Protein AF-A0A2K3JKP3-F1 (afdb_monomer)

Nearest PDB structures (foldseek):
  3p0c-assembly3_B-2  TM=3.734E-01  e=5.764E-01  Homo sapiens
  8xgc-assembly1_M  TM=3.175E-01  e=3.972E-01  Saccharomyces cerevisiae
  3p0c-assembly3_A  TM=3.624E-01  e=1.292E+00  Homo sapiens
  1mp9-assembly1_B  TM=3.557E-01  e=6.097E+00  Sulfolobus acidocaldarius

Mean predicted aligned error: 6.05 Å

Sequence (110 aa):
ASRKWYEKLTCLLLQEGYQQSTADYSLFTLKQDNDFTALLVYVDDVILAGTSLTKFTRIKTILDAQFKIKDLGILKYFLGLEVAHSQAGITISQRKYCLDLLESSGLFRF

InterPro domains:
  IPR013103 Reverse transcriptase, RNA-dependent DNA polymerase [PF07727] (1-107)

Foldseek 3Di:
DQVVVLVVVVVLLVVVPWDQDPVDNQKTWDDDDPKIWIWGDDRLDIDIDIDDVVVVVVVVVVCCVVPVDDDPDDDQDDPQWGWDQDPVGIDIDNVVVVVVVCVVVVVPDD

Structure (mmCIF, N/CA/C/O backbone):
data_AF-A0A2K3JKP3-F1
#
_entry.id   AF-A0A2K3JKP3-F1
#
loop_
_atom_site.group_PDB
_atom_site.id
_atom_site.type_symbol
_atom_site.label_atom_id
_atom_site.label_alt_id
_atom_site.label_comp_id
_atom_site.label_asym_id
_atom_site.label_entity_id
_atom_site.label_seq_id
_atom_site.pdbx_PDB_ins_code
_atom_site.Cartn_x
_atom_site.Cartn_y
_atom_site.Cartn_z
_atom_site.occupancy
_atom_site.B_iso_or_equiv
_atom_site.auth_seq_id
_atom_site.auth_comp_id
_atom_site.auth_asym_id
_atom_site.auth_atom_id
_atom_site.pdbx_PDB_model_num
ATOM 1 N N . ALA A 1 1 ? -15.561 -6.617 -14.746 1.00 55.31 1 ALA A N 1
ATOM 2 C CA . ALA A 1 1 ? -15.070 -7.369 -13.571 1.00 55.31 1 ALA A CA 1
ATOM 3 C C . ALA A 1 1 ? -14.380 -6.446 -12.561 1.00 55.31 1 ALA A C 1
ATOM 5 O O . ALA A 1 1 ? -14.776 -6.465 -11.404 1.00 55.31 1 ALA A O 1
ATOM 6 N N . SER A 1 2 ? -13.462 -5.576 -13.002 1.00 71.12 2 SER A N 1
ATOM 7 C CA . SER A 1 2 ? -12.724 -4.611 -12.161 1.00 71.12 2 SER A CA 1
ATOM 8 C C . SER A 1 2 ? -13.595 -3.706 -11.275 1.00 71.12 2 SER A C 1
ATOM 10 O O . SER A 1 2 ? -13.346 -3.612 -10.081 1.00 71.12 2 SER A O 1
ATOM 12 N N . ARG A 1 3 ? -14.672 -3.107 -11.809 1.00 79.88 3 ARG A N 1
ATOM 13 C CA . ARG A 1 3 ? -15.570 -2.234 -11.015 1.00 79.88 3 ARG A CA 1
ATOM 14 C C . ARG A 1 3 ? -16.233 -2.950 -9.835 1.00 79.88 3 ARG A C 1
ATOM 16 O O . ARG A 1 3 ? -16.227 -2.428 -8.732 1.00 79.88 3 ARG A O 1
ATOM 23 N N . LYS A 1 4 ? -16.725 -4.177 -10.044 1.00 86.38 4 LYS A N 1
ATOM 24 C CA . LYS A 1 4 ? -17.339 -4.982 -8.972 1.00 86.38 4 LYS A CA 1
ATOM 25 C C . LYS A 1 4 ? -16.324 -5.398 -7.907 1.00 86.38 4 LYS A C 1
ATOM 27 O O . LYS A 1 4 ? -16.681 -5.514 -6.741 1.00 86.38 4 LYS A O 1
ATOM 32 N N . TRP A 1 5 ? -15.079 -5.662 -8.308 1.00 87.81 5 TRP A N 1
ATOM 33 C CA . TRP A 1 5 ? -14.001 -5.946 -7.362 1.00 87.81 5 TRP A CA 1
ATOM 34 C C . TRP A 1 5 ? -13.703 -4.717 -6.503 1.00 87.81 5 TRP A C 1
ATOM 36 O O . TRP A 1 5 ? -13.707 -4.814 -5.280 1.00 87.81 5 TRP A O 1
ATOM 46 N N . TYR A 1 6 ? -13.563 -3.555 -7.140 1.00 88.94 6 TYR A N 1
ATOM 47 C CA . TYR A 1 6 ? -13.316 -2.296 -6.451 1.00 88.94 6 TYR A CA 1
ATOM 48 C C . TYR A 1 6 ? -14.468 -1.899 -5.514 1.00 88.94 6 TYR A C 1
ATOM 50 O O . TYR A 1 6 ? -14.218 -1.489 -4.385 1.00 88.94 6 TYR A O 1
ATOM 58 N N . GLU A 1 7 ? -15.725 -2.083 -5.927 1.00 90.81 7 GLU A N 1
ATOM 59 C CA . GLU A 1 7 ? -16.900 -1.866 -5.069 1.00 90.81 7 GLU A CA 1
ATOM 60 C C . GLU A 1 7 ? -16.861 -2.766 -3.828 1.00 90.81 7 GLU A C 1
ATOM 62 O O . GLU A 1 7 ? -17.017 -2.280 -2.710 1.00 90.81 7 GLU A O 1
ATOM 67 N N . LYS A 1 8 ? -16.582 -4.068 -3.996 1.00 92.62 8 LYS A N 1
ATOM 68 C CA . LYS A 1 8 ? -16.450 -4.999 -2.864 1.00 92.62 8 LYS A CA 1
ATOM 69 C C . LYS A 1 8 ? -15.304 -4.620 -1.932 1.00 92.62 8 LYS A C 1
ATOM 71 O O . LYS A 1 8 ? -15.478 -4.675 -0.718 1.00 92.62 8 LYS A O 1
ATOM 76 N N . LEU A 1 9 ? -14.151 -4.253 -2.489 1.00 92.25 9 LEU A N 1
ATOM 77 C CA . LEU A 1 9 ? -12.994 -3.805 -1.720 1.00 92.25 9 LEU A CA 1
ATOM 78 C C . LEU A 1 9 ? -13.343 -2.551 -0.917 1.00 92.25 9 LEU A C 1
ATOM 80 O O . LEU A 1 9 ? -13.110 -2.510 0.284 1.00 92.25 9 LEU A O 1
ATOM 84 N N . THR A 1 10 ? -13.964 -1.568 -1.567 1.00 93.19 10 THR A N 1
ATOM 85 C CA . THR A 1 10 ? -14.411 -0.324 -0.935 1.00 93.19 10 THR A CA 1
ATOM 86 C C . THR A 1 10 ? -15.361 -0.627 0.221 1.00 93.19 10 THR A C 1
ATOM 88 O O . THR A 1 10 ? -15.124 -0.171 1.334 1.00 93.19 10 THR A O 1
ATOM 91 N N . CYS A 1 11 ? -16.385 -1.463 0.010 1.00 94.00 11 CYS A N 1
ATOM 92 C CA . CYS A 1 11 ? -17.300 -1.865 1.081 1.00 94.00 11 CYS A CA 1
ATOM 93 C C . CYS A 1 11 ? -16.576 -2.542 2.253 1.00 94.00 11 CYS A C 1
ATOM 95 O O . CYS A 1 11 ? -16.859 -2.215 3.402 1.00 94.00 11 CYS A O 1
ATOM 97 N N . LEU A 1 12 ? -15.637 -3.452 1.974 1.00 94.19 12 LEU A N 1
ATOM 98 C CA . LEU A 1 12 ? -14.861 -4.144 3.005 1.00 94.19 12 LEU A CA 1
ATOM 99 C C . LEU A 1 12 ? -13.995 -3.170 3.816 1.00 94.19 12 LEU A C 1
ATOM 101 O O . LEU A 1 12 ? -13.975 -3.230 5.041 1.00 94.19 12 LEU A O 1
ATOM 105 N N . LEU A 1 13 ? -13.298 -2.251 3.145 1.00 94.19 13 LEU A N 1
ATOM 106 C CA . LEU A 1 13 ? -12.431 -1.274 3.803 1.00 94.19 13 LEU A CA 1
ATOM 107 C C . LEU A 1 13 ? -13.232 -0.305 4.674 1.00 94.19 13 LEU A C 1
ATOM 109 O O . LEU A 1 13 ? -12.831 -0.037 5.805 1.00 94.19 13 LEU A O 1
ATOM 113 N N . LEU A 1 14 ? -14.389 0.158 4.192 1.00 94.56 14 LEU A N 1
ATOM 114 C CA . LEU A 1 14 ? -15.303 0.986 4.981 1.00 94.56 14 LEU A CA 1
ATOM 115 C C . LEU A 1 14 ? -15.823 0.235 6.222 1.00 94.56 14 LEU A C 1
ATOM 117 O O . LEU A 1 14 ? -15.914 0.825 7.296 1.00 94.56 14 LEU A O 1
ATOM 121 N N . GLN A 1 15 ? -16.121 -1.066 6.104 1.00 94.38 15 GLN A N 1
ATOM 122 C CA . GLN A 1 15 ? -16.532 -1.910 7.237 1.00 94.38 15 GLN A CA 1
ATOM 123 C C . GLN A 1 15 ? -15.416 -2.102 8.272 1.00 94.38 15 GLN A C 1
ATOM 125 O O . GLN A 1 15 ? -15.689 -2.089 9.470 1.00 94.38 15 GLN A O 1
ATOM 130 N N . GLU A 1 16 ? -14.161 -2.212 7.833 1.00 92.12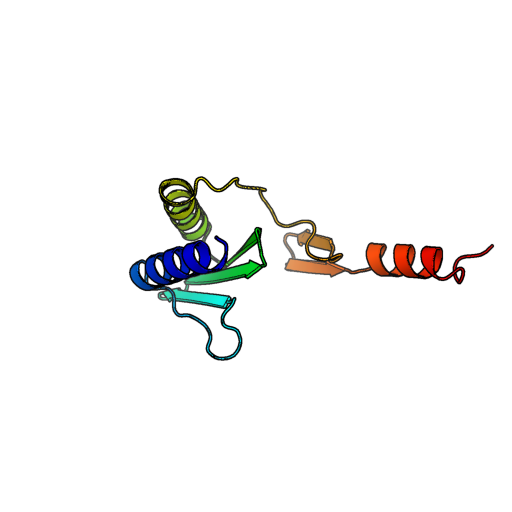 16 GLU A N 1
ATOM 131 C CA . GLU A 1 16 ? -12.986 -2.249 8.718 1.00 92.12 16 GLU A CA 1
ATOM 132 C C . GLU A 1 16 ? -12.600 -0.863 9.277 1.00 92.12 16 GLU A C 1
ATOM 134 O O . GLU A 1 16 ? -11.612 -0.733 10.003 1.00 92.12 16 GLU A O 1
ATOM 139 N N . GLY A 1 17 ? -13.379 0.180 8.967 1.00 93.38 17 GLY A N 1
ATOM 140 C CA . GLY A 1 17 ? -13.230 1.526 9.518 1.00 93.38 17 GLY A CA 1
ATOM 141 C C . GLY A 1 17 ? -12.293 2.447 8.738 1.00 93.38 17 GLY A C 1
ATOM 142 O O . GLY A 1 17 ? -12.022 3.556 9.200 1.00 93.38 17 GLY A O 1
ATOM 143 N N . TYR A 1 18 ? -11.794 2.028 7.572 1.00 94.75 18 TYR A N 1
ATOM 144 C CA . TYR A 1 18 ? -11.042 2.925 6.696 1.00 94.75 18 TYR A CA 1
ATOM 145 C C . TYR A 1 18 ? -11.963 3.998 6.119 1.00 94.75 18 TYR A C 1
ATOM 147 O O . TYR A 1 18 ? -13.133 3.763 5.831 1.00 94.75 18 TYR A O 1
ATOM 155 N N . GLN A 1 19 ? -11.400 5.175 5.892 1.00 95.50 19 GLN A N 1
ATOM 156 C CA . GLN A 1 19 ? -12.049 6.287 5.222 1.00 95.50 19 GLN A CA 1
ATOM 157 C C . GLN A 1 19 ? -11.422 6.483 3.849 1.00 95.50 19 GLN A C 1
ATOM 159 O O . GLN A 1 19 ? -10.200 6.576 3.716 1.00 95.50 19 GLN A O 1
ATOM 164 N N . GLN A 1 20 ? -12.269 6.544 2.829 1.00 95.88 20 GLN A N 1
ATOM 165 C CA . GLN A 1 20 ? -11.844 6.862 1.475 1.00 95.88 20 GLN A CA 1
ATOM 166 C C . GLN A 1 20 ? -11.513 8.354 1.367 1.00 95.88 20 GLN A C 1
ATOM 168 O O . GLN A 1 20 ? -12.268 9.200 1.847 1.00 95.88 20 GLN A O 1
ATOM 173 N N . SER A 1 21 ? -10.385 8.677 0.740 1.00 94.00 21 SER A N 1
ATOM 174 C CA . SER A 1 21 ? -9.983 10.061 0.506 1.00 94.00 21 SER A CA 1
ATOM 175 C C . SER A 1 21 ? -10.866 10.703 -0.566 1.00 94.00 21 SER A C 1
ATOM 177 O O . SER A 1 21 ? -11.105 10.129 -1.626 1.00 94.00 21 SER A O 1
ATOM 179 N N . THR A 1 22 ? -11.330 11.926 -0.308 1.00 91.50 22 THR A N 1
ATOM 180 C CA . THR A 1 22 ? -12.104 12.719 -1.279 1.00 91.50 22 THR A CA 1
ATOM 181 C C . THR A 1 22 ? -11.226 13.348 -2.357 1.00 91.50 22 THR A C 1
ATOM 183 O O . THR A 1 22 ? -11.720 13.677 -3.433 1.00 91.50 22 THR A O 1
ATOM 186 N N . ALA A 1 23 ? -9.930 13.513 -2.079 1.00 91.88 23 ALA A N 1
ATOM 187 C CA . ALA A 1 23 ? -8.953 14.014 -3.040 1.00 91.88 23 ALA A CA 1
ATOM 188 C C . ALA A 1 23 ? -8.481 12.918 -4.007 1.00 91.88 23 ALA A C 1
ATOM 190 O O . ALA A 1 23 ? -8.101 13.219 -5.135 1.00 91.88 23 ALA A O 1
ATOM 191 N N . ASP A 1 24 ? -8.514 11.657 -3.568 1.00 91.06 24 ASP A N 1
ATOM 192 C CA . ASP A 1 24 ? -8.119 10.502 -4.367 1.00 91.06 24 ASP A CA 1
ATOM 193 C C . ASP A 1 24 ? -8.922 9.263 -3.950 1.00 91.06 24 ASP A C 1
ATOM 195 O O . ASP A 1 24 ? -8.666 8.657 -2.910 1.00 91.06 24 ASP A O 1
ATOM 199 N N . TYR A 1 25 ? -9.875 8.850 -4.788 1.00 90.31 25 TYR A N 1
ATOM 200 C CA . TYR A 1 25 ? -10.724 7.688 -4.517 1.00 90.31 25 TYR A CA 1
ATOM 201 C C . TYR A 1 25 ? -9.952 6.361 -4.482 1.00 90.31 25 TYR A C 1
ATOM 203 O O . TYR A 1 25 ? -10.471 5.361 -3.983 1.00 90.31 25 TYR A O 1
ATOM 211 N N . SER A 1 26 ? -8.720 6.316 -4.984 1.00 92.38 26 SER A N 1
ATOM 212 C CA . SER A 1 26 ? -7.872 5.131 -4.867 1.00 92.38 26 SER A CA 1
ATOM 213 C C . SER A 1 26 ? -7.214 4.986 -3.490 1.00 92.38 26 SER A C 1
ATOM 215 O O . SER A 1 26 ? -6.711 3.909 -3.166 1.00 92.38 26 SER A O 1
ATOM 217 N N . LEU A 1 27 ? -7.246 6.039 -2.667 1.00 95.31 27 LEU A N 1
ATOM 218 C CA . LEU A 1 27 ? -6.601 6.093 -1.364 1.00 95.31 27 LEU A CA 1
ATOM 219 C C . LEU A 1 27 ? -7.610 5.916 -0.223 1.00 95.31 27 LEU A C 1
ATOM 221 O O . LEU A 1 27 ? -8.593 6.646 -0.098 1.00 95.31 27 LEU A O 1
ATOM 225 N N . PHE A 1 28 ? -7.295 4.993 0.676 1.00 96.12 28 PHE A N 1
ATOM 226 C CA . PHE A 1 28 ? -8.014 4.728 1.913 1.00 96.12 28 PHE A CA 1
ATOM 227 C C . PHE A 1 28 ? -7.089 4.958 3.099 1.00 96.12 28 PHE A C 1
ATOM 229 O O . PHE A 1 28 ? -5.921 4.582 3.067 1.00 96.12 28 PHE A O 1
ATOM 236 N N . THR A 1 29 ? -7.603 5.553 4.168 1.00 95.75 29 THR A N 1
ATOM 237 C CA . THR A 1 29 ? -6.815 5.859 5.365 1.00 95.75 29 THR A CA 1
ATOM 238 C C . THR A 1 29 ? -7.553 5.452 6.627 1.00 95.75 29 THR A C 1
ATOM 240 O O . THR A 1 29 ? -8.770 5.560 6.719 1.00 95.75 29 THR A O 1
ATOM 243 N N . LEU A 1 30 ? -6.806 4.975 7.612 1.00 94.38 30 LEU A N 1
ATOM 244 C CA . LEU A 1 30 ? -7.287 4.637 8.938 1.00 94.38 30 LEU A CA 1
ATOM 245 C C . LEU A 1 30 ? -6.330 5.258 9.950 1.00 94.38 30 LEU A C 1
ATOM 247 O O . LEU A 1 30 ? -5.147 4.914 10.001 1.00 94.38 30 LEU A O 1
ATOM 251 N N . LYS A 1 31 ? -6.854 6.165 10.771 1.00 92.56 31 LYS A N 1
ATOM 252 C CA . LYS A 1 31 ? -6.138 6.748 11.903 1.00 92.56 31 LYS A CA 1
ATOM 253 C C . LYS A 1 31 ? -6.808 6.278 13.187 1.00 92.56 31 LYS A C 1
ATOM 255 O O . LYS A 1 31 ? -7.995 6.519 13.377 1.00 92.56 31 LYS A O 1
ATOM 260 N N . GLN A 1 32 ? -6.057 5.607 14.052 1.00 88.31 32 GLN A N 1
ATOM 261 C CA . GLN A 1 32 ? -6.516 5.240 15.394 1.00 88.31 32 GLN A CA 1
ATOM 262 C C . GLN A 1 32 ? -5.400 5.574 16.373 1.00 88.31 32 GLN A C 1
ATOM 264 O O . GLN A 1 32 ? -4.303 5.029 16.255 1.00 88.31 32 GLN A O 1
ATOM 269 N N . ASP A 1 33 ? -5.686 6.473 17.310 1.00 86.38 33 ASP A N 1
ATOM 270 C CA . ASP A 1 33 ? -4.729 6.991 18.286 1.00 86.38 33 ASP A CA 1
ATOM 271 C C . ASP A 1 33 ? -3.427 7.475 17.625 1.00 86.38 33 ASP A C 1
ATOM 273 O O . ASP A 1 33 ? -3.439 8.432 16.842 1.00 86.38 33 ASP A O 1
ATOM 277 N N . ASN A 1 34 ? -2.312 6.802 17.922 1.00 88.75 34 ASN A N 1
ATOM 278 C CA . ASN A 1 34 ? -0.982 7.111 17.406 1.00 88.75 34 ASN A CA 1
ATOM 279 C C . ASN A 1 34 ? -0.612 6.310 16.145 1.00 88.75 34 ASN A C 1
ATOM 281 O O . ASN A 1 34 ? 0.480 6.475 15.606 1.00 88.75 34 ASN A O 1
ATOM 285 N N . ASP A 1 35 ? -1.508 5.439 15.679 1.00 91.12 35 ASP A N 1
ATOM 286 C CA . ASP A 1 35 ? -1.278 4.590 14.523 1.00 91.12 35 ASP A CA 1
ATOM 287 C C . ASP A 1 35 ? -1.992 5.108 13.282 1.00 91.12 35 ASP A C 1
ATOM 289 O O . ASP A 1 35 ? -3.192 5.405 13.284 1.00 91.12 35 ASP A O 1
ATOM 293 N N . PHE A 1 36 ? -1.251 5.103 12.182 1.00 92.94 36 PHE A N 1
ATOM 294 C CA . PHE A 1 36 ? -1.755 5.447 10.866 1.00 92.94 36 PHE A CA 1
ATOM 295 C C . PHE A 1 36 ? -1.554 4.283 9.902 1.00 92.94 36 PHE A C 1
ATOM 297 O O . PHE A 1 36 ? -0.518 3.614 9.903 1.00 92.94 36 PHE A O 1
ATOM 304 N N . THR A 1 37 ? -2.557 4.021 9.072 1.00 94.38 37 THR A N 1
ATOM 305 C CA . THR A 1 37 ? -2.470 3.070 7.964 1.00 94.38 37 THR A CA 1
ATOM 306 C C . THR A 1 37 ? -3.152 3.669 6.744 1.00 94.38 37 THR A C 1
ATOM 308 O O . THR A 1 37 ? -4.272 4.160 6.828 1.00 94.38 37 THR A O 1
ATOM 311 N N . ALA A 1 38 ? -2.468 3.628 5.613 1.00 94.62 38 ALA A N 1
ATOM 312 C CA . ALA A 1 38 ? -2.944 4.035 4.311 1.00 94.62 38 ALA A CA 1
ATOM 313 C C . ALA A 1 38 ? -2.878 2.843 3.358 1.00 94.62 38 ALA A C 1
ATOM 315 O O . ALA A 1 38 ? -1.925 2.061 3.380 1.00 94.62 38 ALA A O 1
ATOM 316 N N . LEU A 1 39 ? -3.898 2.726 2.523 1.00 94.88 39 LEU A N 1
ATOM 317 C CA . LEU A 1 39 ? -4.031 1.703 1.506 1.00 94.88 39 LEU A CA 1
ATOM 318 C C . LEU A 1 39 ? -4.330 2.403 0.184 1.00 94.88 39 LEU A C 1
ATOM 320 O O . LEU A 1 39 ? -5.337 3.094 0.065 1.00 94.88 39 LEU A O 1
ATOM 324 N N . LEU A 1 40 ? -3.437 2.247 -0.787 1.00 93.75 40 LEU A N 1
ATOM 325 C CA . LEU A 1 40 ? -3.557 2.823 -2.121 1.00 93.75 40 LEU A CA 1
ATOM 326 C C . LEU A 1 40 ? -3.811 1.701 -3.128 1.00 93.75 40 LEU A C 1
ATOM 328 O O . LEU A 1 40 ? -3.051 0.736 -3.185 1.00 93.75 40 LEU A O 1
ATOM 332 N N . VAL A 1 41 ? -4.878 1.825 -3.910 1.00 91.88 41 VAL A N 1
ATOM 333 C CA . VAL A 1 41 ? -5.311 0.817 -4.884 1.00 91.88 41 VAL A CA 1
ATOM 334 C C . VAL A 1 41 ? -4.931 1.264 -6.289 1.00 91.88 41 VAL A C 1
ATOM 336 O O . VAL A 1 41 ? -5.448 2.257 -6.786 1.00 91.88 41 VAL A O 1
ATOM 339 N N . TYR A 1 42 ? -4.077 0.511 -6.973 1.00 88.62 42 TYR A N 1
ATOM 340 C CA . TYR A 1 42 ? -3.698 0.798 -8.350 1.00 88.62 42 TYR A CA 1
ATOM 341 C C . TYR A 1 42 ? -3.921 -0.418 -9.243 1.00 88.62 42 TYR A C 1
ATOM 343 O O . TYR A 1 42 ? -3.120 -1.343 -9.258 1.00 88.62 42 TYR A O 1
ATOM 351 N N . VAL A 1 43 ? -4.998 -0.385 -10.032 1.00 85.25 43 VAL A N 1
ATOM 352 C CA . VAL A 1 43 ? -5.405 -1.477 -10.934 1.00 85.25 43 VAL A CA 1
ATOM 353 C C . VAL A 1 43 ? -5.473 -2.818 -10.187 1.00 85.25 43 VAL A C 1
ATOM 355 O O . 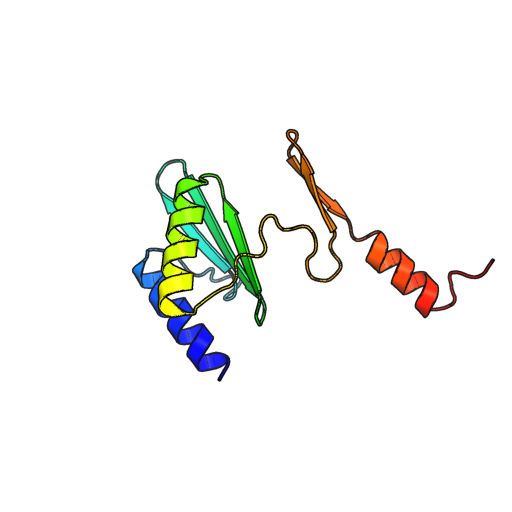VAL A 1 43 ? -6.457 -3.042 -9.484 1.00 85.25 43 VAL A O 1
ATOM 358 N N . ASP A 1 44 ? -4.453 -3.669 -10.318 1.00 84.00 44 ASP A N 1
ATOM 359 C CA . ASP A 1 44 ? -4.366 -4.991 -9.688 1.00 84.00 44 ASP A CA 1
ATOM 360 C C . ASP A 1 44 ? -3.484 -4.997 -8.421 1.00 84.00 44 ASP A C 1
ATOM 362 O O . ASP A 1 44 ? -3.510 -5.961 -7.655 1.00 84.00 44 ASP A O 1
ATOM 366 N N . ASP A 1 45 ? -2.736 -3.919 -8.169 1.00 87.75 45 ASP A N 1
ATOM 367 C CA . ASP A 1 45 ? -1.817 -3.785 -7.043 1.00 87.75 45 ASP A CA 1
ATOM 368 C C . ASP A 1 45 ? -2.438 -2.984 -5.893 1.00 87.75 45 ASP A C 1
ATOM 370 O O . ASP A 1 45 ? -3.140 -1.986 -6.081 1.00 87.75 45 ASP A O 1
ATOM 374 N N . VAL A 1 46 ? -2.128 -3.395 -4.664 1.00 90.75 46 VAL A N 1
ATOM 375 C CA . VAL A 1 46 ? -2.506 -2.676 -3.444 1.00 90.75 46 VAL A CA 1
ATOM 376 C C . VAL A 1 46 ? -1.249 -2.354 -2.652 1.00 90.75 46 VAL A C 1
ATOM 378 O O . VAL A 1 46 ? -0.524 -3.249 -2.219 1.00 90.75 46 VAL A O 1
ATOM 381 N N . ILE A 1 47 ? -1.005 -1.067 -2.434 1.00 92.44 47 ILE A N 1
ATOM 382 C CA . ILE A 1 47 ? 0.106 -0.582 -1.619 1.00 92.44 47 ILE A CA 1
ATOM 383 C C . ILE A 1 47 ? -0.402 -0.290 -0.215 1.00 92.44 47 ILE A C 1
ATOM 385 O O . ILE A 1 47 ? -1.400 0.402 -0.033 1.00 92.44 47 ILE A O 1
ATOM 389 N N . LEU A 1 48 ? 0.336 -0.774 0.780 1.00 93.00 48 LEU A N 1
ATOM 390 C CA . LEU A 1 48 ? 0.111 -0.479 2.190 1.00 93.00 48 LEU A CA 1
ATOM 391 C C . LEU A 1 48 ? 1.252 0.384 2.732 1.00 93.00 48 LEU A C 1
ATOM 393 O O . LEU A 1 48 ? 2.426 0.059 2.553 1.00 93.00 48 LEU A O 1
ATOM 397 N N . ALA A 1 49 ? 0.897 1.456 3.433 1.00 92.31 49 ALA A N 1
ATOM 398 C CA . ALA A 1 49 ? 1.816 2.341 4.141 1.00 92.31 49 ALA A CA 1
ATOM 399 C C . ALA A 1 49 ? 1.283 2.615 5.553 1.00 92.31 49 ALA A C 1
ATOM 401 O O . ALA A 1 49 ? 0.077 2.658 5.766 1.00 92.31 49 ALA A O 1
ATOM 402 N N . GLY A 1 50 ? 2.149 2.779 6.550 1.00 91.69 50 GLY A N 1
ATOM 403 C CA . GLY A 1 50 ? 1.698 2.990 7.924 1.00 91.69 50 GLY A CA 1
ATOM 404 C C . GLY A 1 50 ? 2.745 2.672 8.978 1.00 91.69 50 GLY A C 1
ATOM 405 O O . GLY A 1 50 ? 3.881 2.330 8.660 1.00 91.69 50 GLY A O 1
ATOM 406 N N . THR A 1 51 ? 2.344 2.811 10.240 1.00 89.19 51 THR A N 1
ATOM 407 C CA . THR A 1 51 ? 3.245 2.790 11.406 1.00 89.19 51 THR A CA 1
ATOM 408 C C . THR A 1 51 ? 3.259 1.463 12.160 1.00 89.19 51 THR A C 1
ATOM 410 O O . THR A 1 51 ? 4.197 1.199 12.906 1.00 89.19 51 THR A O 1
ATOM 413 N N . SER A 1 52 ? 2.240 0.618 11.977 1.00 89.12 52 SER A N 1
ATOM 414 C CA . SER A 1 52 ? 2.031 -0.590 12.781 1.00 89.12 52 SER A CA 1
ATOM 415 C C . SER A 1 52 ? 2.012 -1.850 11.926 1.00 89.12 52 SER A C 1
ATOM 417 O O . SER A 1 52 ? 1.089 -2.085 11.140 1.00 89.12 52 SER A O 1
ATOM 419 N N . LEU A 1 53 ? 3.014 -2.710 12.131 1.00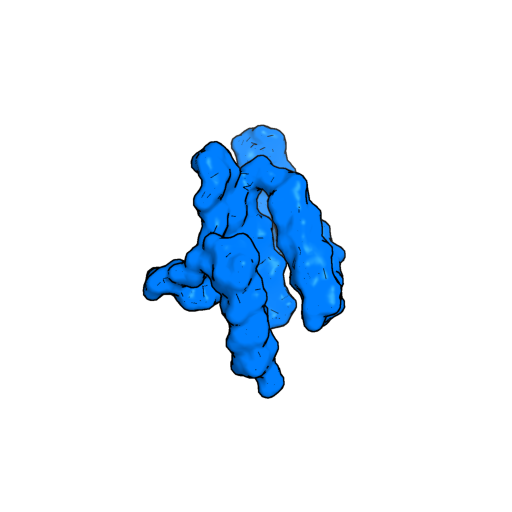 87.69 53 LEU A N 1
ATOM 420 C CA . LEU A 1 53 ? 3.111 -3.997 11.441 1.00 87.69 53 LEU A CA 1
ATOM 421 C C . LEU A 1 53 ? 1.944 -4.927 11.808 1.00 87.69 53 LEU A C 1
ATOM 423 O O . LEU A 1 53 ? 1.469 -5.688 10.970 1.00 87.69 53 LEU A O 1
ATOM 427 N N . THR A 1 54 ? 1.415 -4.820 13.029 1.00 90.06 54 THR A N 1
ATOM 428 C CA . THR A 1 54 ? 0.236 -5.581 13.464 1.00 90.06 54 THR A CA 1
ATOM 429 C C . THR A 1 54 ? -0.989 -5.245 12.613 1.00 90.06 54 THR A C 1
ATOM 431 O O . THR A 1 54 ? -1.719 -6.147 12.193 1.00 90.06 54 THR A O 1
ATOM 434 N N . LYS A 1 55 ? -1.196 -3.959 12.293 1.00 89.00 55 LYS A N 1
ATOM 435 C CA . LYS A 1 55 ? -2.286 -3.529 11.403 1.00 89.00 55 LYS A CA 1
ATOM 436 C C . LYS A 1 55 ? -2.073 -4.004 9.972 1.00 89.00 55 LYS A C 1
ATOM 438 O O . LYS A 1 55 ? -3.038 -4.418 9.335 1.00 89.00 55 LYS A O 1
ATOM 443 N N . PHE A 1 56 ? -0.823 -4.020 9.503 1.00 90.44 56 PHE A N 1
ATOM 444 C CA . PHE A 1 56 ? -0.471 -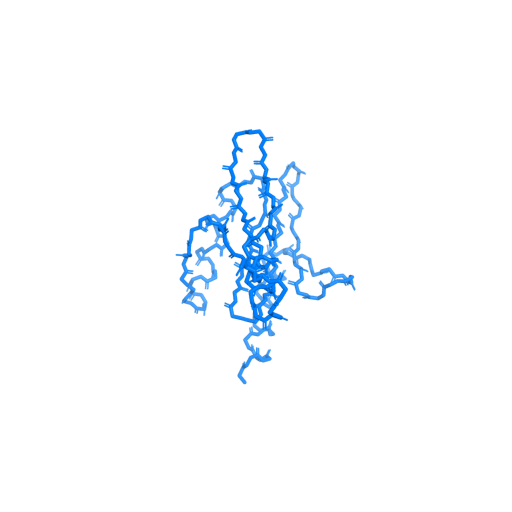4.565 8.190 1.00 90.44 56 PHE A CA 1
ATOM 445 C C . PHE A 1 56 ? -0.832 -6.045 8.088 1.00 90.44 56 PHE A C 1
ATOM 447 O O . PHE A 1 56 ? -1.508 -6.442 7.144 1.00 90.44 56 PHE A O 1
ATOM 454 N N . THR A 1 57 ? -0.429 -6.860 9.065 1.00 90.75 57 THR A N 1
ATOM 455 C CA . THR A 1 57 ? -0.759 -8.291 9.073 1.00 90.75 57 THR A CA 1
ATOM 456 C C . THR A 1 57 ? -2.269 -8.497 9.100 1.00 90.75 57 THR A C 1
ATOM 458 O O . THR A 1 57 ? -2.790 -9.274 8.308 1.00 90.75 57 THR A O 1
ATOM 461 N N . ARG A 1 58 ? -2.997 -7.753 9.946 1.00 91.88 58 ARG A N 1
ATOM 462 C CA . ARG A 1 58 ? -4.460 -7.849 10.026 1.00 91.88 58 ARG A CA 1
ATOM 463 C C . ARG A 1 58 ? -5.132 -7.554 8.684 1.00 91.88 58 ARG A C 1
ATOM 465 O O . ARG A 1 58 ? -5.946 -8.359 8.236 1.00 91.88 58 ARG A O 1
ATOM 472 N N . ILE A 1 59 ? -4.809 -6.426 8.045 1.00 91.81 59 ILE A N 1
ATOM 473 C CA . ILE A 1 59 ? -5.464 -6.055 6.785 1.00 91.81 59 ILE A CA 1
ATOM 474 C C . ILE A 1 59 ? -5.083 -7.011 5.652 1.00 91.81 59 ILE A C 1
ATOM 476 O O . ILE A 1 59 ? -5.950 -7.385 4.868 1.00 91.81 59 ILE A O 1
ATOM 480 N N . LYS A 1 60 ? -3.833 -7.492 5.612 1.00 92.00 60 LYS A N 1
ATOM 481 C CA . LYS A 1 60 ? -3.406 -8.525 4.659 1.00 92.00 60 LYS A CA 1
ATOM 482 C C . LYS A 1 60 ? -4.230 -9.804 4.805 1.00 92.00 60 LYS A C 1
ATOM 484 O O . LYS A 1 60 ? -4.729 -10.297 3.802 1.00 92.00 60 LYS A O 1
ATOM 489 N N . THR A 1 61 ? -4.443 -10.292 6.028 1.00 92.69 61 THR A N 1
ATOM 490 C CA . THR A 1 61 ? -5.266 -11.488 6.278 1.00 92.69 61 THR A CA 1
ATOM 491 C C . THR A 1 61 ? -6.717 -11.296 5.836 1.00 92.69 61 THR A C 1
ATOM 493 O O . THR A 1 61 ? -7.307 -12.194 5.243 1.00 92.69 61 THR A O 1
ATOM 496 N N . ILE A 1 62 ? -7.300 -10.122 6.094 1.00 92.56 62 ILE A N 1
ATOM 497 C CA . ILE A 1 62 ? -8.682 -9.807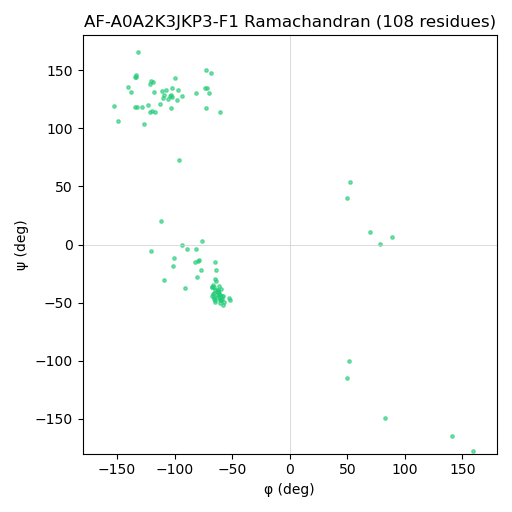 5.697 1.00 92.56 62 ILE A CA 1
ATOM 498 C C . ILE A 1 62 ? -8.817 -9.762 4.170 1.00 92.56 62 ILE A C 1
ATOM 500 O O . ILE A 1 62 ? -9.750 -10.337 3.605 1.00 92.56 62 ILE A O 1
ATOM 504 N N . LEU A 1 63 ? -7.867 -9.108 3.499 1.00 92.12 63 LEU A N 1
ATOM 505 C CA . LEU A 1 63 ? -7.833 -9.038 2.042 1.00 92.12 63 LEU A CA 1
ATOM 506 C C . LEU A 1 63 ? -7.600 -10.417 1.417 1.00 92.12 63 LEU A C 1
ATOM 508 O O . LEU A 1 63 ? -8.240 -10.740 0.419 1.00 92.12 63 LEU A O 1
ATOM 512 N N . ASP A 1 64 ? -6.735 -11.245 2.003 1.00 91.94 64 ASP A N 1
ATOM 513 C CA . ASP A 1 64 ? -6.469 -12.597 1.511 1.00 91.94 64 ASP A CA 1
ATOM 514 C C . ASP A 1 64 ? -7.698 -13.500 1.654 1.00 91.94 64 ASP A C 1
ATOM 516 O O . ASP A 1 64 ? -8.097 -14.172 0.703 1.00 91.94 64 ASP A O 1
ATOM 520 N N . ALA A 1 65 ? -8.397 -13.422 2.788 1.00 91.88 65 ALA A N 1
ATOM 521 C CA . ALA A 1 65 ? -9.616 -14.191 3.014 1.00 91.88 65 ALA A CA 1
ATOM 522 C C . ALA A 1 65 ? -10.727 -13.881 1.989 1.00 91.88 65 ALA A C 1
ATOM 524 O O . ALA A 1 65 ? -11.445 -14.789 1.569 1.00 91.88 65 ALA A O 1
ATOM 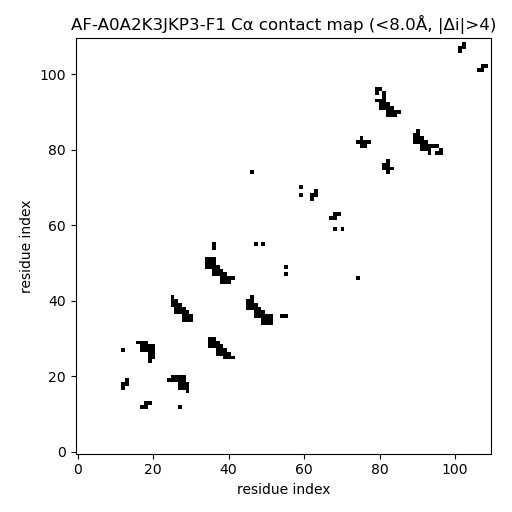525 N N . GLN A 1 66 ? -10.879 -12.617 1.576 1.00 89.75 66 GLN A N 1
ATOM 526 C CA . GLN A 1 66 ? -11.943 -12.194 0.653 1.00 89.75 66 GLN A CA 1
ATOM 527 C C . GLN A 1 66 ? -11.546 -12.243 -0.825 1.00 89.75 66 GLN A C 1
ATOM 529 O O . GLN A 1 66 ? -12.371 -12.572 -1.680 1.00 89.75 66 GLN A O 1
ATOM 534 N N . PHE A 1 67 ? -10.298 -11.901 -1.144 1.00 87.88 67 PHE A N 1
ATOM 535 C CA . PHE A 1 67 ? -9.846 -11.688 -2.521 1.00 87.88 67 PHE A CA 1
ATOM 536 C C . PHE A 1 67 ? -8.711 -12.619 -2.951 1.00 87.88 67 PHE A C 1
ATOM 538 O O . PHE A 1 67 ? -8.364 -12.604 -4.130 1.00 87.88 67 PHE A O 1
ATOM 545 N N . LYS A 1 68 ? -8.168 -13.444 -2.042 1.00 87.81 68 LYS A N 1
ATOM 546 C CA . LYS A 1 68 ? -7.006 -14.318 -2.278 1.00 87.81 68 LYS A CA 1
ATOM 547 C C . LYS A 1 68 ? -5.814 -13.545 -2.840 1.00 87.81 68 LYS A C 1
ATOM 549 O O . LYS A 1 68 ? -5.304 -13.855 -3.919 1.00 87.81 68 LYS A O 1
ATOM 554 N N . ILE A 1 69 ? -5.431 -12.478 -2.140 1.00 87.69 69 ILE A N 1
ATOM 555 C CA . ILE A 1 69 ? -4.321 -11.622 -2.554 1.00 87.69 69 ILE A CA 1
ATOM 556 C C . ILE A 1 69 ? -2.981 -12.323 -2.340 1.00 87.69 69 ILE A C 1
ATOM 558 O O . ILE A 1 69 ? -2.794 -13.108 -1.417 1.00 87.69 69 ILE A O 1
ATOM 562 N N . LYS A 1 70 ? -1.999 -11.984 -3.171 1.00 89.25 70 LYS A N 1
ATOM 563 C CA . LYS A 1 70 ? -0.620 -12.417 -2.967 1.00 89.25 70 LYS A CA 1
ATOM 564 C C . LYS A 1 70 ? 0.161 -11.306 -2.278 1.00 89.25 70 LYS A C 1
ATOM 566 O O . LYS A 1 70 ? 0.250 -10.203 -2.807 1.00 89.25 70 LYS A O 1
ATOM 571 N N . ASP A 1 71 ? 0.771 -11.606 -1.136 1.00 88.88 71 ASP A N 1
ATOM 572 C CA . ASP A 1 71 ? 1.727 -10.686 -0.522 1.00 88.88 71 ASP A CA 1
ATOM 573 C C . ASP A 1 71 ? 3.030 -10.673 -1.335 1.00 88.88 71 ASP A C 1
ATOM 575 O O . ASP A 1 71 ? 3.707 -11.695 -1.474 1.00 88.88 71 ASP A O 1
ATOM 579 N N . LEU A 1 72 ? 3.368 -9.511 -1.894 1.00 89.25 72 LEU A N 1
ATOM 580 C CA . LEU A 1 72 ? 4.606 -9.288 -2.648 1.00 89.25 72 LEU A CA 1
ATOM 581 C C . LEU A 1 72 ? 5.766 -8.831 -1.748 1.00 89.25 72 LEU A C 1
ATOM 583 O O . LEU A 1 72 ? 6.899 -8.698 -2.214 1.00 89.25 72 LEU A O 1
ATOM 587 N N . GLY A 1 73 ? 5.508 -8.625 -0.453 1.00 90.38 73 GLY A N 1
ATOM 588 C CA . GLY A 1 73 ? 6.494 -8.177 0.519 1.00 90.38 73 GLY A CA 1
ATOM 589 C C . GLY A 1 73 ? 6.698 -6.662 0.506 1.00 90.38 73 GLY A C 1
ATOM 590 O O . GLY A 1 73 ? 5.773 -5.884 0.279 1.00 90.38 73 GLY A O 1
ATOM 591 N N . ILE A 1 74 ? 7.920 -6.233 0.826 1.00 90.00 74 ILE A N 1
ATOM 592 C CA . ILE A 1 74 ? 8.272 -4.810 0.903 1.00 90.00 74 ILE A CA 1
ATOM 593 C C . ILE A 1 74 ? 8.277 -4.211 -0.506 1.00 90.00 74 ILE A C 1
ATOM 595 O O . ILE A 1 74 ? 8.929 -4.744 -1.406 1.00 90.00 74 ILE A O 1
ATOM 599 N N . LEU A 1 75 ? 7.593 -3.076 -0.674 1.00 90.62 75 LEU A N 1
ATOM 600 C CA . LEU A 1 75 ? 7.541 -2.347 -1.938 1.00 90.62 75 LEU A CA 1
ATOM 601 C C . LEU A 1 75 ? 8.947 -1.903 -2.355 1.00 90.62 75 LEU A C 1
ATOM 603 O O . LEU A 1 75 ? 9.550 -1.069 -1.682 1.00 90.62 75 LEU A O 1
ATOM 607 N N . LYS A 1 76 ? 9.445 -2.454 -3.465 1.00 90.12 76 LYS A N 1
ATOM 608 C CA . LYS A 1 76 ? 10.733 -2.078 -4.076 1.00 90.12 76 LYS A CA 1
ATOM 609 C C . LYS A 1 76 ? 10.570 -1.331 -5.391 1.00 90.12 76 LYS A C 1
ATOM 611 O O . LYS A 1 76 ? 11.416 -0.513 -5.725 1.00 90.12 76 LYS A O 1
ATOM 616 N N . TYR A 1 77 ? 9.502 -1.624 -6.130 1.00 88.00 77 TYR A N 1
ATOM 617 C CA . TYR A 1 77 ? 9.232 -1.039 -7.435 1.00 88.00 77 TYR A CA 1
ATOM 618 C C . TYR A 1 77 ? 7.741 -0.748 -7.586 1.00 88.00 77 TYR A C 1
ATOM 620 O O . TYR A 1 77 ? 6.922 -1.599 -7.246 1.00 88.00 77 TYR A O 1
ATOM 628 N N . PHE A 1 78 ? 7.398 0.430 -8.103 1.00 85.56 78 PHE A N 1
ATOM 629 C CA . PHE A 1 78 ? 6.024 0.808 -8.432 1.00 85.56 78 PHE A CA 1
ATOM 630 C C . PHE A 1 78 ? 5.999 1.843 -9.559 1.00 85.56 78 PHE A C 1
ATOM 632 O O . PHE A 1 78 ? 6.549 2.923 -9.397 1.00 85.56 78 PHE A O 1
ATOM 639 N N . LEU A 1 79 ? 5.383 1.539 -10.706 1.00 82.94 79 LEU A N 1
ATOM 640 C CA . LEU A 1 79 ? 5.266 2.473 -11.846 1.00 82.94 79 LEU A CA 1
ATOM 641 C C . LEU A 1 79 ? 6.589 3.143 -12.276 1.00 82.94 79 LEU A C 1
ATOM 643 O O . LEU A 1 79 ? 6.634 4.333 -12.577 1.00 82.94 79 LEU A O 1
ATOM 647 N N . GLY A 1 80 ? 7.690 2.388 -12.269 1.00 82.62 80 GLY A N 1
ATOM 648 C CA . GLY A 1 80 ? 9.020 2.919 -12.600 1.00 82.62 80 GLY A CA 1
ATOM 649 C C . GLY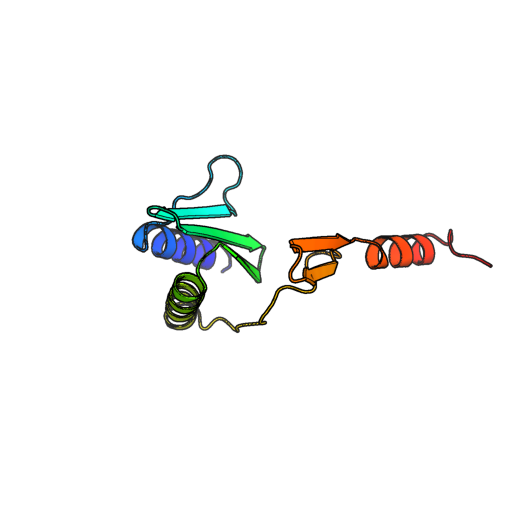 A 1 80 ? 9.697 3.707 -11.471 1.00 82.62 80 GLY A C 1
ATOM 650 O O . GLY A 1 80 ? 10.825 4.167 -11.644 1.00 82.62 80 GLY A O 1
ATOM 651 N N . LEU A 1 81 ? 9.049 3.832 -10.309 1.00 89.88 81 LEU A N 1
ATOM 652 C CA . LEU A 1 81 ? 9.672 4.263 -9.062 1.00 89.88 81 LEU A CA 1
ATOM 653 C C . LEU A 1 81 ? 10.385 3.079 -8.419 1.00 89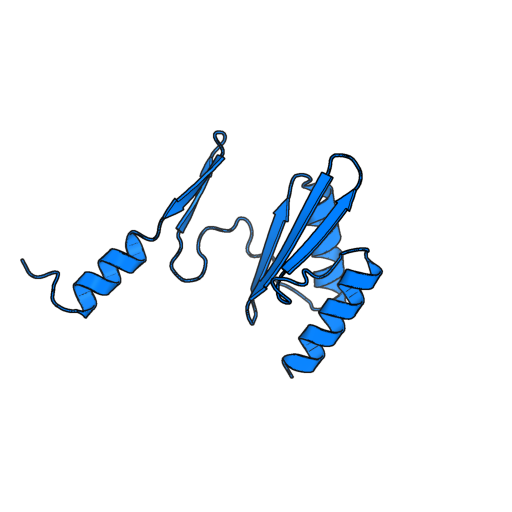.88 81 LEU A C 1
ATOM 655 O O . LEU A 1 81 ? 9.792 2.024 -8.217 1.00 89.88 81 LEU A O 1
ATOM 659 N N . GLU A 1 82 ? 11.634 3.287 -8.048 1.00 91.94 82 GLU A N 1
ATOM 660 C CA . GLU A 1 82 ? 12.419 2.430 -7.176 1.00 91.94 82 GLU A CA 1
ATOM 661 C C . GLU A 1 82 ? 12.284 2.960 -5.751 1.00 91.94 82 GLU A C 1
ATOM 663 O O . GLU A 1 82 ? 12.505 4.146 -5.494 1.00 91.94 82 GLU A O 1
ATOM 668 N N . VAL A 1 83 ? 11.920 2.084 -4.823 1.00 91.75 83 VAL A N 1
ATOM 669 C CA . VAL A 1 83 ? 11.697 2.418 -3.419 1.00 91.75 83 VAL A CA 1
ATOM 670 C C . VAL A 1 83 ? 12.711 1.654 -2.580 1.00 91.75 83 VAL A C 1
ATOM 672 O O . VAL A 1 83 ? 12.690 0.425 -2.501 1.00 91.75 83 VAL A O 1
ATOM 675 N N . ALA A 1 84 ? 13.613 2.394 -1.946 1.00 91.00 84 ALA A N 1
ATOM 676 C CA . ALA A 1 84 ? 14.596 1.860 -1.021 1.00 91.00 84 ALA A CA 1
ATOM 677 C C . ALA A 1 84 ? 14.171 2.171 0.415 1.00 91.00 84 ALA A C 1
ATOM 679 O O . ALA A 1 84 ? 13.903 3.319 0.768 1.00 91.00 84 ALA A O 1
ATOM 680 N N . HIS A 1 85 ? 14.133 1.136 1.251 1.00 90.81 85 HIS A N 1
ATOM 681 C CA . HIS A 1 85 ? 13.821 1.254 2.672 1.00 90.81 85 HIS A CA 1
ATOM 682 C C . HIS A 1 85 ? 15.120 1.174 3.465 1.00 90.81 85 HIS A C 1
ATOM 684 O O . HIS A 1 85 ? 15.897 0.235 3.297 1.00 90.81 85 HIS A O 1
ATOM 690 N N . SER A 1 86 ? 15.356 2.157 4.324 1.00 90.25 86 SER A N 1
ATOM 691 C CA . SER A 1 86 ? 16.504 2.212 5.225 1.00 90.25 86 SER A CA 1
ATOM 692 C C . SER A 1 86 ? 16.039 2.559 6.636 1.00 90.25 86 SER A C 1
ATOM 694 O O . SER A 1 86 ? 14.930 3.054 6.833 1.00 90.25 86 SER A O 1
ATOM 696 N N . GLN A 1 87 ? 16.902 2.359 7.631 1.00 86.88 87 GLN A N 1
ATOM 697 C CA . GLN A 1 87 ? 16.592 2.760 9.005 1.00 86.88 87 GLN A CA 1
ATOM 698 C C . GLN A 1 87 ? 16.429 4.285 9.158 1.00 86.88 87 GLN A C 1
ATOM 700 O O . GLN A 1 87 ? 15.761 4.737 10.081 1.00 86.88 87 GLN A O 1
ATOM 705 N N . ALA A 1 88 ? 17.001 5.069 8.238 1.00 88.12 88 ALA A N 1
ATOM 706 C CA . ALA A 1 88 ? 16.859 6.523 8.198 1.00 88.12 88 ALA A CA 1
ATOM 707 C C . ALA A 1 88 ? 15.553 6.990 7.527 1.00 88.12 88 ALA A C 1
ATOM 709 O O . ALA A 1 88 ? 15.182 8.153 7.663 1.00 88.12 88 ALA A O 1
ATOM 710 N N . GLY A 1 89 ? 14.858 6.107 6.802 1.00 87.94 89 GLY A N 1
ATOM 711 C CA . GLY A 1 89 ? 13.629 6.437 6.088 1.00 87.94 89 GLY A CA 1
ATOM 712 C C . GLY A 1 89 ? 13.514 5.763 4.724 1.00 87.94 89 GLY A C 1
ATOM 713 O O . GLY A 1 89 ? 14.236 4.813 4.401 1.00 87.94 89 GLY A O 1
ATOM 714 N N . ILE A 1 90 ? 12.578 6.273 3.926 1.00 89.69 90 ILE A N 1
ATOM 715 C CA . ILE A 1 90 ? 12.228 5.752 2.604 1.00 89.69 90 ILE A CA 1
ATOM 716 C C . ILE A 1 90 ? 12.782 6.699 1.538 1.00 89.69 90 ILE A C 1
ATOM 718 O O . ILE A 1 90 ? 12.466 7.887 1.536 1.00 89.69 90 ILE A O 1
ATOM 722 N N . THR A 1 91 ? 13.570 6.157 0.614 1.00 91.19 91 THR A N 1
ATOM 723 C CA . THR A 1 91 ? 14.096 6.882 -0.547 1.00 91.19 91 THR A CA 1
ATOM 724 C C . THR A 1 91 ? 13.381 6.406 -1.799 1.00 91.19 91 THR A C 1
ATOM 726 O O . THR A 1 91 ? 13.262 5.204 -2.028 1.00 91.19 91 THR A O 1
ATOM 729 N N . ILE A 1 92 ? 12.932 7.348 -2.625 1.00 92.12 92 ILE A N 1
ATOM 730 C CA . ILE A 1 92 ? 12.237 7.067 -3.881 1.00 92.12 92 ILE A CA 1
ATOM 731 C C . ILE A 1 92 ? 13.064 7.640 -5.037 1.00 92.12 92 ILE A C 1
ATOM 733 O O . ILE A 1 92 ? 13.505 8.786 -4.980 1.00 92.12 92 ILE A O 1
ATOM 737 N N . SER A 1 93 ? 13.293 6.840 -6.077 1.00 92.19 93 SER A N 1
ATOM 738 C CA . SER A 1 93 ? 14.101 7.183 -7.254 1.00 92.19 93 SER A CA 1
ATOM 739 C C . SER A 1 93 ? 13.382 6.767 -8.534 1.00 92.19 93 SER A C 1
ATOM 741 O O . SER A 1 93 ? 12.753 5.722 -8.570 1.00 92.19 93 SER A O 1
ATOM 743 N N . GLN A 1 94 ? 13.505 7.542 -9.610 1.00 92.75 94 GLN A N 1
ATOM 744 C CA . GLN A 1 94 ? 13.108 7.122 -10.966 1.00 92.75 94 GLN A CA 1
ATOM 745 C C . GLN A 1 94 ? 14.318 6.955 -11.887 1.00 92.75 94 GLN A C 1
ATOM 747 O O . GLN A 1 94 ? 14.188 6.993 -13.107 1.00 92.75 94 GLN A O 1
ATOM 752 N N . ARG A 1 95 ? 15.522 6.793 -11.323 1.00 88.69 95 ARG A N 1
ATOM 753 C CA . ARG A 1 95 ? 16.769 6.752 -12.097 1.00 88.69 95 ARG A CA 1
ATOM 754 C C . ARG A 1 95 ? 16.696 5.741 -13.237 1.00 88.69 95 ARG A C 1
ATOM 756 O O . ARG A 1 95 ? 17.046 6.089 -14.360 1.00 88.69 95 ARG A O 1
ATOM 763 N N . LYS A 1 96 ? 16.236 4.520 -12.954 1.00 85.12 96 LYS A N 1
ATOM 764 C CA . LYS A 1 96 ? 16.097 3.482 -13.975 1.00 85.12 96 LYS A CA 1
ATOM 765 C C . LYS A 1 96 ? 15.130 3.896 -15.087 1.00 85.12 96 LYS A C 1
ATOM 767 O O . LYS A 1 96 ? 15.500 3.816 -16.248 1.00 85.12 96 LYS A O 1
ATOM 772 N N . TYR A 1 97 ? 13.958 4.421 -14.735 1.00 85.56 97 TYR A N 1
ATOM 773 C CA . TYR A 1 97 ? 12.997 4.926 -15.716 1.00 85.56 97 TYR A CA 1
ATOM 774 C C . TYR A 1 97 ? 13.588 6.042 -16.593 1.00 85.56 97 TYR A C 1
ATOM 776 O O . TYR A 1 97 ? 13.452 5.999 -17.811 1.00 85.56 97 TYR A O 1
ATOM 784 N N . CYS A 1 98 ? 14.302 7.006 -16.003 1.00 86.88 98 CYS A N 1
ATOM 785 C CA . CYS A 1 98 ? 14.964 8.068 -16.762 1.00 86.88 98 CYS A CA 1
ATOM 786 C C . CYS A 1 98 ? 16.038 7.523 -17.715 1.00 86.88 98 CYS A C 1
ATOM 788 O O . CYS A 1 98 ? 16.142 7.999 -18.841 1.00 86.88 98 CYS A O 1
ATOM 790 N N . LEU A 1 99 ? 16.833 6.539 -17.283 1.00 86.69 99 LEU A N 1
ATOM 791 C CA . LEU A 1 99 ? 17.846 5.905 -18.133 1.00 86.69 99 LEU A CA 1
ATOM 792 C C . LEU A 1 99 ? 17.204 5.133 -19.290 1.00 86.69 99 LEU A C 1
ATOM 794 O O . LEU A 1 99 ? 17.588 5.345 -20.437 1.00 86.69 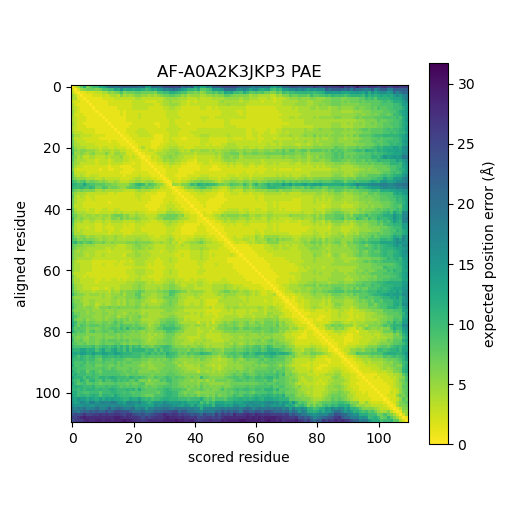99 LEU A O 1
ATOM 798 N N . ASP A 1 100 ? 16.183 4.326 -19.000 1.00 86.25 100 ASP A N 1
ATOM 799 C CA . ASP A 1 100 ? 15.439 3.564 -20.008 1.00 86.25 100 ASP A CA 1
ATOM 800 C C . ASP A 1 100 ? 14.762 4.528 -21.024 1.00 86.25 100 ASP A C 1
ATOM 802 O O . ASP A 1 100 ? 14.729 4.279 -22.233 1.00 86.25 100 ASP A O 1
ATOM 806 N N . LEU A 1 101 ? 14.285 5.695 -20.568 1.00 87.38 101 LEU A N 1
ATOM 807 C CA . LEU A 1 101 ? 13.736 6.743 -21.437 1.00 87.38 101 LEU A CA 1
ATOM 808 C C . LEU A 1 101 ? 14.807 7.385 -22.337 1.00 87.38 101 LEU A C 1
ATOM 810 O O . LEU A 1 101 ? 14.573 7.586 -23.530 1.00 87.38 101 LEU A O 1
ATOM 814 N N . LEU A 1 102 ? 15.983 7.709 -21.795 1.00 88.94 102 LEU A N 1
ATOM 815 C CA . LEU A 1 102 ? 17.089 8.272 -22.577 1.00 88.94 102 LEU A CA 1
ATOM 816 C C . LEU A 1 102 ? 17.587 7.292 -23.646 1.00 88.94 102 LEU A C 1
ATOM 818 O O . LEU A 1 102 ? 17.892 7.706 -24.766 1.00 88.94 102 LEU A O 1
ATOM 822 N N . GLU A 1 103 ? 17.644 6.003 -23.318 1.00 88.00 103 GLU A N 1
ATOM 823 C CA . GLU A 1 103 ? 18.009 4.951 -24.267 1.00 88.00 103 GLU A CA 1
ATOM 824 C C . GLU A 1 103 ? 16.961 4.832 -25.382 1.00 88.00 103 GLU A C 1
ATOM 826 O O . GLU A 1 103 ? 17.301 4.918 -26.563 1.00 88.00 103 GLU A O 1
ATOM 831 N N . SER A 1 104 ? 15.674 4.746 -25.030 1.00 86.38 104 SER A N 1
ATOM 832 C CA . SER A 1 104 ? 14.587 4.618 -26.016 1.00 86.38 104 SER A CA 1
ATOM 833 C C . SER A 1 104 ? 14.417 5.839 -26.929 1.00 86.38 104 SER A C 1
ATOM 835 O O . SER A 1 104 ? 14.026 5.696 -28.087 1.00 86.38 104 SER A O 1
ATOM 837 N N . SER A 1 105 ? 14.743 7.039 -26.442 1.00 86.62 105 SER A N 1
ATOM 838 C CA . SER A 1 105 ? 14.704 8.283 -27.225 1.00 86.62 105 SER A CA 1
ATOM 839 C C . SER A 1 105 ? 15.947 8.499 -28.098 1.00 86.62 105 SER A C 1
ATOM 841 O O . SER A 1 105 ? 16.004 9.467 -28.856 1.00 86.62 105 SER A O 1
ATOM 843 N N . GLY A 1 106 ? 16.946 7.612 -28.014 1.00 79.19 106 GLY A N 1
ATOM 844 C CA . GLY A 1 106 ? 18.205 7.733 -28.750 1.00 79.19 106 GLY A CA 1
ATOM 845 C C . GLY A 1 106 ? 19.111 8.871 -28.265 1.00 79.19 106 GLY A C 1
ATOM 846 O O . GLY A 1 106 ? 20.098 9.183 -28.931 1.00 79.19 106 GLY A O 1
ATOM 847 N N . LEU A 1 107 ? 18.791 9.475 -27.114 1.00 77.25 107 LEU A N 1
ATOM 848 C CA . LEU A 1 107 ? 19.599 10.497 -26.437 1.00 77.25 107 LEU A CA 1
ATOM 849 C C . LEU A 1 107 ? 20.759 9.879 -25.640 1.00 77.25 107 LEU A C 1
ATOM 851 O O . LEU A 1 107 ? 21.690 10.583 -25.257 1.00 77.25 107 LEU A O 1
ATOM 855 N N . PHE A 1 108 ? 20.724 8.563 -25.424 1.00 66.06 108 PHE A N 1
ATOM 856 C CA . PHE A 1 108 ? 21.823 7.766 -24.889 1.00 66.06 108 PHE A CA 1
ATOM 857 C C . PHE A 1 108 ? 22.612 7.131 -26.048 1.00 66.06 108 PHE A C 1
ATOM 859 O O . PHE A 1 108 ? 22.493 5.944 -26.340 1.00 66.06 108 PHE A O 1
ATOM 866 N N . ARG A 1 109 ? 23.385 7.943 -26.776 1.00 53.44 109 ARG A N 1
ATOM 867 C CA . ARG A 1 109 ? 24.370 7.465 -27.760 1.00 53.44 109 ARG A CA 1
ATOM 868 C C . ARG A 1 109 ? 25.758 7.939 -27.338 1.00 53.44 109 ARG A C 1
ATOM 870 O O . ARG A 1 109 ? 25.994 9.144 -27.297 1.00 53.44 109 ARG A O 1
ATOM 877 N N . PHE A 1 110 ? 26.630 6.987 -27.007 1.00 53.19 110 PHE A N 1
ATOM 878 C CA . PHE A 1 110 ? 28.082 7.168 -27.083 1.00 53.19 110 PHE A CA 1
ATOM 879 C C . PHE A 1 110 ? 28.537 6.939 -28.524 1.00 53.19 110 PHE A C 1
ATOM 881 O O . PHE A 1 110 ? 27.923 6.073 -29.192 1.00 53.19 110 PHE A O 1
#

Solvent-accessible surface area (backbone atoms only — not comparable to full-atom values): 6633 Å² total; per-residue (Å²): 112,69,67,62,52,50,51,52,50,51,54,53,40,47,71,74,60,33,43,71,37,90,94,40,80,47,32,29,38,35,79,56,96,94,39,41,40,37,39,38,56,52,98,93,48,75,48,78,49,69,74,46,69,69,59,51,53,52,51,52,52,54,44,30,74,77,68,67,60,80,87,85,72,80,75,44,69,57,97,56,32,37,38,47,81,50,98,92,44,78,46,79,41,47,64,68,46,54,51,56,48,32,46,75,70,60,74,60,67,133

Radius of gyration: 17.03 Å; Cα contacts (8 Å, |Δi|>4): 108; chains: 1; bounding box: 45×28×47 Å

Secondary structure (DSSP, 8-state):
-HHHHHHHHHHHHHHTT-EE-SS-TTEEEEEETTEEEEEEEETTEEEEEES-HHHHHHHHHHHHHHH-PPP--S--EETTEEEEEETTEEEEE-HHHHHHHHHHTT----

pLDDT: mean 88.78, std 7.37, range [53.19, 96.12]

Organism: Trifolium pratense (NCBI:txid57577)